Protein AF-A0AAW2VTA3-F1 (afdb_monomer)

Structure (mmCIF, N/CA/C/O backbone):
data_AF-A0AAW2VTA3-F1
#
_entry.id   AF-A0AAW2VTA3-F1
#
loop_
_atom_site.group_PDB
_atom_site.id
_atom_site.type_symbol
_atom_site.label_atom_id
_atom_site.label_alt_id
_atom_site.label_comp_id
_atom_site.label_asym_id
_atom_site.label_entity_id
_atom_site.label_seq_id
_atom_site.pdbx_PDB_ins_code
_atom_site.Cartn_x
_atom_site.Cartn_y
_atom_site.Cartn_z
_atom_site.occupancy
_atom_site.B_iso_or_equiv
_atom_site.auth_seq_id
_atom_site.auth_comp_id
_atom_site.auth_asym_id
_atom_site.auth_atom_id
_atom_site.pdbx_PDB_model_num
ATOM 1 N N . MET A 1 1 ? -3.697 0.428 29.614 1.00 58.59 1 MET A N 1
ATOM 2 C CA . MET A 1 1 ? -3.602 1.136 28.311 1.00 58.59 1 MET A CA 1
ATOM 3 C C . MET A 1 1 ? -2.298 0.865 27.556 1.00 58.59 1 MET A C 1
ATOM 5 O O . MET A 1 1 ? -2.342 0.563 26.368 1.00 58.59 1 MET A O 1
ATOM 9 N N . GLU A 1 2 ? -1.138 0.911 28.214 1.00 67.62 2 GLU A N 1
ATOM 10 C CA . GLU A 1 2 ? 0.182 0.851 27.558 1.00 67.62 2 GLU A CA 1
ATOM 11 C C . GLU A 1 2 ? 0.465 -0.441 26.755 1.00 67.62 2 GLU A C 1
ATOM 13 O O . GLU A 1 2 ? 0.987 -0.392 25.642 1.00 67.62 2 GLU A O 1
ATOM 18 N N . TRP A 1 3 ? 0.051 -1.606 27.267 1.00 79.00 3 TRP A N 1
ATOM 19 C CA . TRP A 1 3 ? 0.181 -2.900 26.578 1.00 79.00 3 TRP A CA 1
ATOM 20 C C . TRP A 1 3 ? -0.561 -2.938 25.233 1.00 79.00 3 TRP A C 1
ATOM 22 O O . TRP A 1 3 ? -0.034 -3.429 24.232 1.00 79.00 3 TRP A O 1
ATOM 32 N N . LEU A 1 4 ? -1.792 -2.416 25.195 1.00 72.12 4 LEU A N 1
ATOM 33 C CA . LEU A 1 4 ? -2.619 -2.402 23.984 1.00 72.12 4 LEU A CA 1
ATOM 34 C C . LEU A 1 4 ? -2.002 -1.488 22.921 1.00 72.12 4 LEU A C 1
ATOM 36 O O . LEU A 1 4 ? -1.934 -1.863 21.751 1.00 72.12 4 LEU A O 1
ATOM 40 N N . MET A 1 5 ? -1.460 -0.343 23.342 1.00 71.06 5 MET A N 1
ATOM 41 C CA . MET A 1 5 ? -0.734 0.583 22.469 1.00 71.06 5 MET A CA 1
ATOM 42 C C . MET A 1 5 ? 0.545 -0.042 21.894 1.00 71.06 5 MET A C 1
ATOM 44 O O . MET A 1 5 ? 0.817 0.105 20.701 1.00 71.06 5 MET A O 1
ATOM 48 N N . LYS A 1 6 ? 1.298 -0.808 22.696 1.00 77.31 6 LYS A N 1
ATOM 49 C CA . LYS A 1 6 ? 2.488 -1.545 22.232 1.00 77.31 6 LYS A CA 1
ATOM 50 C C . LYS A 1 6 ? 2.132 -2.631 21.211 1.00 77.31 6 LYS A C 1
ATOM 52 O O . LYS A 1 6 ? 2.764 -2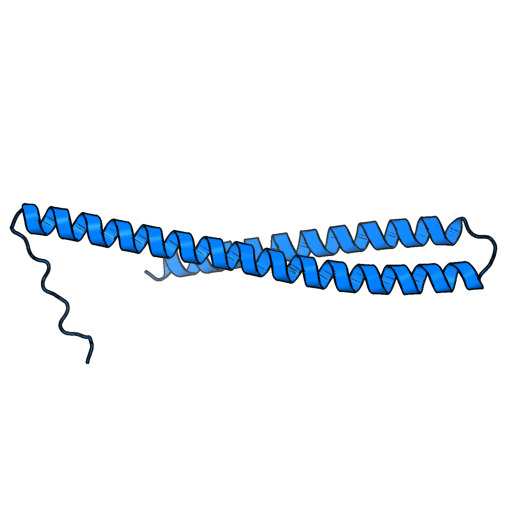.701 20.157 1.00 77.31 6 LYS A O 1
ATOM 57 N N . LYS A 1 7 ? 1.083 -3.428 21.462 1.00 70.62 7 LYS A N 1
ATOM 58 C CA . LYS A 1 7 ? 0.590 -4.423 20.487 1.00 70.62 7 LYS A CA 1
ATOM 59 C C . LYS A 1 7 ? 0.116 -3.773 19.187 1.00 70.62 7 LYS A C 1
ATOM 61 O O . LYS A 1 7 ? 0.393 -4.303 18.114 1.00 70.62 7 LYS A O 1
ATOM 66 N N . ARG A 1 8 ? -0.553 -2.620 19.277 1.00 68.31 8 ARG A N 1
ATOM 67 C CA . ARG A 1 8 ? -0.999 -1.842 18.117 1.00 68.31 8 ARG A CA 1
ATOM 68 C C . ARG A 1 8 ? 0.179 -1.387 17.259 1.00 68.31 8 ARG A C 1
ATOM 70 O O . ARG A 1 8 ? 0.216 -1.706 16.076 1.00 68.31 8 ARG A O 1
ATOM 77 N N . LYS A 1 9 ? 1.169 -0.733 17.870 1.00 73.56 9 LYS A N 1
ATOM 78 C CA . LYS A 1 9 ? 2.365 -0.252 17.167 1.00 73.56 9 LYS A CA 1
ATOM 79 C C . LYS A 1 9 ? 3.108 -1.395 16.470 1.00 73.56 9 LYS A C 1
ATOM 81 O O . LYS A 1 9 ? 3.503 -1.252 15.322 1.00 73.56 9 LYS A O 1
ATOM 86 N N . ALA A 1 10 ? 3.218 -2.552 17.124 1.00 71.69 10 ALA A N 1
ATOM 87 C CA . ALA A 1 10 ? 3.832 -3.740 16.534 1.00 71.69 10 ALA A CA 1
ATOM 88 C C . ALA A 1 10 ? 3.025 -4.327 15.358 1.00 71.69 10 ALA A C 1
ATOM 90 O O . ALA A 1 10 ? 3.617 -4.830 14.407 1.00 71.69 10 ALA A O 1
ATOM 91 N N . PHE A 1 11 ? 1.689 -4.283 15.404 1.00 69.12 11 PHE A N 1
ATOM 92 C CA . PHE A 1 11 ? 0.845 -4.746 14.300 1.00 69.12 11 PHE A CA 1
ATOM 93 C C . PHE A 1 11 ? 0.966 -3.830 13.079 1.00 69.12 11 PHE A C 1
ATOM 95 O O . PHE A 1 11 ? 1.170 -4.324 11.972 1.00 69.12 11 PHE A O 1
ATOM 102 N N . ASP A 1 12 ? 0.881 -2.515 13.286 1.00 69.44 12 ASP A N 1
ATOM 103 C CA . ASP A 1 12 ? 0.990 -1.530 12.207 1.00 69.44 12 ASP A CA 1
ATOM 104 C C . ASP A 1 12 ? 2.392 -1.592 11.572 1.00 69.44 12 ASP A C 1
ATOM 106 O O . ASP A 1 12 ? 2.514 -1.707 10.358 1.00 69.44 12 ASP A O 1
ATOM 110 N N . GLN A 1 13 ? 3.445 -1.716 12.388 1.00 73.00 13 GLN A N 1
ATOM 111 C CA . GLN A 1 13 ? 4.823 -1.890 11.918 1.00 73.00 13 GLN A CA 1
ATOM 112 C C . GLN A 1 13 ? 5.027 -3.188 11.116 1.00 73.00 13 GLN A C 1
ATOM 114 O O . GLN A 1 13 ? 5.750 -3.196 10.124 1.00 73.00 13 GLN A O 1
ATOM 119 N N . ARG A 1 14 ? 4.373 -4.294 11.500 1.00 72.31 14 ARG A N 1
ATOM 120 C CA . ARG A 1 14 ? 4.372 -5.539 10.706 1.00 72.31 14 ARG A CA 1
ATOM 121 C C . ARG A 1 14 ? 3.607 -5.383 9.396 1.00 72.31 14 ARG A C 1
ATOM 123 O O . ARG A 1 14 ? 4.045 -5.931 8.390 1.00 72.31 14 ARG A O 1
ATOM 130 N N . GLY A 1 15 ? 2.494 -4.652 9.408 1.00 70.88 15 GLY A N 1
ATOM 131 C CA . GLY A 1 15 ? 1.736 -4.314 8.205 1.00 70.88 15 GLY A CA 1
ATOM 132 C C . GLY A 1 15 ? 2.577 -3.504 7.223 1.00 70.88 15 GLY A C 1
ATOM 133 O O . GLY A 1 15 ? 2.699 -3.891 6.064 1.00 70.88 15 GLY A O 1
ATOM 134 N N . ASP A 1 16 ? 3.235 -2.451 7.704 1.00 71.50 16 ASP A N 1
ATOM 135 C CA . ASP A 1 16 ? 4.126 -1.607 6.904 1.00 71.50 16 ASP A CA 1
ATOM 136 C C . ASP A 1 16 ? 5.321 -2.398 6.352 1.00 71.50 16 ASP A C 1
ATOM 138 O O . ASP A 1 16 ? 5.649 -2.279 5.171 1.00 71.50 16 ASP A O 1
ATOM 142 N N . MET A 1 17 ? 5.929 -3.273 7.163 1.00 72.50 17 MET A N 1
ATOM 143 C CA . MET A 1 17 ? 6.998 -4.169 6.704 1.00 72.50 17 MET A CA 1
ATOM 144 C C . MET A 1 17 ? 6.518 -5.167 5.645 1.00 72.50 17 MET A C 1
ATOM 146 O O . MET A 1 17 ? 7.229 -5.398 4.672 1.00 72.50 17 MET A O 1
ATOM 150 N N . ALA A 1 18 ? 5.323 -5.746 5.794 1.00 75.12 18 ALA A N 1
ATOM 151 C CA . ALA A 1 18 ? 4.770 -6.674 4.806 1.00 75.12 18 ALA A CA 1
ATOM 152 C C . ALA A 1 18 ? 4.503 -5.978 3.463 1.00 75.12 18 ALA A C 1
ATOM 154 O O . ALA A 1 18 ? 4.753 -6.547 2.402 1.00 75.12 18 ALA A O 1
ATOM 155 N N . ILE A 1 19 ? 4.047 -4.727 3.506 1.00 69.69 19 ILE A N 1
ATOM 156 C CA . ILE A 1 19 ? 3.808 -3.903 2.318 1.00 69.69 19 ILE A CA 1
ATOM 157 C C . ILE A 1 19 ? 5.129 -3.533 1.641 1.00 69.69 19 ILE A C 1
ATOM 159 O O . ILE A 1 19 ? 5.240 -3.641 0.420 1.00 69.69 19 ILE A O 1
ATOM 163 N N . ALA A 1 20 ? 6.133 -3.127 2.421 1.00 71.81 20 ALA A N 1
ATOM 164 C CA . ALA A 1 20 ? 7.464 -2.826 1.908 1.00 71.81 20 ALA A CA 1
ATOM 165 C C . ALA A 1 20 ? 8.099 -4.061 1.251 1.00 71.81 20 ALA A C 1
ATOM 167 O O . ALA A 1 20 ? 8.556 -3.975 0.113 1.00 71.81 20 ALA A O 1
ATOM 168 N N . ALA A 1 21 ? 8.032 -5.219 1.913 1.00 74.19 21 ALA A N 1
ATOM 169 C CA . ALA A 1 21 ? 8.534 -6.484 1.383 1.00 74.19 21 ALA A CA 1
ATOM 170 C C . ALA A 1 21 ? 7.807 -6.906 0.095 1.00 74.19 21 ALA A C 1
ATOM 172 O O . ALA A 1 21 ? 8.442 -7.349 -0.861 1.00 74.19 21 ALA A O 1
ATOM 173 N N . TRP A 1 22 ? 6.484 -6.724 0.028 1.00 76.19 22 TRP A N 1
ATOM 174 C CA . TRP A 1 22 ? 5.708 -7.012 -1.180 1.00 76.19 22 TRP A CA 1
ATOM 175 C C . TRP A 1 22 ? 6.077 -6.081 -2.342 1.00 76.19 22 TRP A C 1
ATOM 177 O O . TRP A 1 22 ? 6.288 -6.541 -3.466 1.00 76.19 22 TRP A O 1
ATOM 187 N N . ALA A 1 23 ? 6.213 -4.779 -2.077 1.00 74.50 23 ALA A N 1
ATOM 188 C CA . ALA A 1 23 ? 6.641 -3.806 -3.078 1.00 74.50 23 ALA A CA 1
ATOM 189 C C . ALA A 1 23 ? 8.062 -4.104 -3.591 1.00 74.50 23 ALA A C 1
ATOM 191 O O . ALA A 1 23 ? 8.308 -4.064 -4.798 1.00 74.50 23 ALA A O 1
ATOM 192 N N . GLU A 1 24 ? 8.979 -4.470 -2.696 1.00 75.75 24 GLU A N 1
ATOM 193 C CA . GLU A 1 24 ? 10.350 -4.856 -3.034 1.00 75.75 24 GLU A CA 1
ATOM 194 C C . GLU A 1 24 ? 10.394 -6.144 -3.873 1.00 75.75 24 GLU A C 1
ATOM 196 O O . GLU A 1 24 ? 11.119 -6.217 -4.870 1.00 75.75 24 GLU A O 1
ATOM 201 N N . GLN A 1 25 ? 9.560 -7.136 -3.543 1.00 80.56 25 GLN A N 1
ATOM 202 C CA . GLN A 1 25 ? 9.414 -8.354 -4.339 1.00 80.56 25 GLN A CA 1
ATOM 203 C C . GLN A 1 25 ? 8.903 -8.049 -5.754 1.00 80.56 25 GLN A C 1
ATOM 205 O O . GLN A 1 25 ? 9.483 -8.528 -6.730 1.00 80.56 25 GLN A O 1
ATOM 210 N N . GLN A 1 26 ? 7.872 -7.210 -5.888 1.00 79.19 26 GLN A N 1
ATOM 211 C CA . GLN A 1 26 ? 7.344 -6.798 -7.194 1.00 79.19 26 GLN A CA 1
ATOM 212 C C . GLN A 1 26 ? 8.389 -6.045 -8.028 1.00 79.19 26 GLN A C 1
ATOM 214 O O . GLN A 1 26 ? 8.541 -6.295 -9.227 1.00 79.19 26 GLN A O 1
ATOM 219 N N . GLN A 1 27 ? 9.175 -5.173 -7.395 1.00 76.00 27 GLN A N 1
ATOM 220 C CA . GLN A 1 27 ? 10.265 -4.458 -8.054 1.00 76.00 27 GLN A CA 1
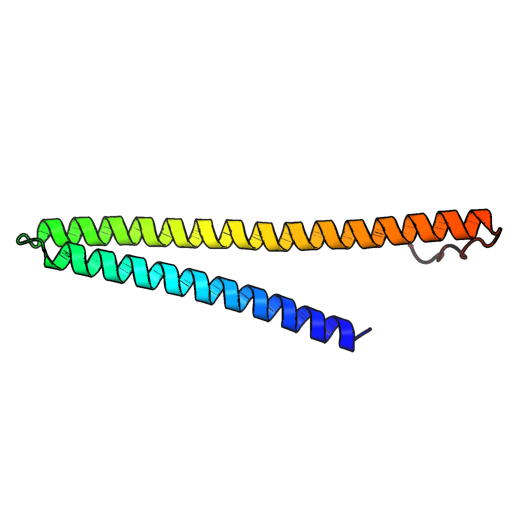ATOM 221 C C . GLN A 1 27 ? 11.368 -5.410 -8.533 1.00 76.00 27 GLN A C 1
ATOM 223 O O . GLN A 1 27 ? 11.898 -5.257 -9.637 1.00 76.00 27 GLN A O 1
ATOM 228 N N . ARG A 1 28 ? 11.692 -6.432 -7.731 1.00 77.38 28 ARG A N 1
ATOM 229 C CA . ARG A 1 28 ? 12.666 -7.470 -8.084 1.00 77.38 28 ARG A CA 1
ATOM 230 C C . ARG A 1 28 ? 12.193 -8.317 -9.263 1.00 77.38 28 ARG A C 1
ATOM 232 O O . ARG A 1 28 ? 12.990 -8.582 -10.161 1.00 77.38 28 ARG A O 1
ATOM 239 N N . GLU A 1 29 ? 10.918 -8.695 -9.305 1.00 82.56 29 GLU A N 1
ATOM 240 C CA . GLU A 1 29 ? 10.336 -9.437 -10.430 1.00 82.56 29 GLU A CA 1
ATOM 241 C C . GLU A 1 29 ? 10.349 -8.631 -11.732 1.00 82.56 29 GLU A C 1
ATOM 243 O O . GLU A 1 29 ? 10.766 -9.156 -12.767 1.00 82.56 29 GLU A O 1
ATOM 248 N N . LEU A 1 30 ? 9.970 -7.350 -11.681 1.00 79.56 30 LEU A N 1
ATOM 249 C CA . LEU A 1 30 ? 10.060 -6.440 -12.828 1.00 79.56 30 LEU A CA 1
ATOM 250 C C . LEU A 1 30 ? 11.500 -6.321 -13.330 1.00 79.56 30 LEU A C 1
ATOM 252 O O . LEU A 1 30 ? 11.759 -6.545 -14.507 1.00 79.56 30 LEU A O 1
ATOM 256 N N . ASN A 1 31 ? 12.461 -6.087 -12.434 1.00 79.62 31 ASN A N 1
ATOM 257 C CA . ASN A 1 31 ? 13.873 -5.982 -12.805 1.00 79.62 31 ASN A CA 1
ATOM 258 C C . ASN A 1 31 ? 14.422 -7.277 -13.429 1.00 79.62 31 ASN A C 1
ATOM 260 O O . ASN A 1 31 ? 15.261 -7.229 -14.331 1.00 79.62 31 ASN A O 1
ATOM 264 N N . LEU A 1 32 ? 13.972 -8.448 -12.966 1.00 82.62 32 LEU A N 1
ATOM 265 C CA . LEU A 1 32 ? 14.349 -9.733 -13.559 1.00 82.62 32 LEU A CA 1
ATOM 266 C C . LEU A 1 32 ? 13.745 -9.915 -14.956 1.00 82.62 32 LEU A C 1
ATOM 268 O O . LEU A 1 32 ? 14.439 -10.414 -15.844 1.00 82.62 32 LEU A O 1
ATOM 272 N N . ARG A 1 33 ? 12.493 -9.491 -15.172 1.00 83.44 33 ARG A N 1
ATOM 273 C CA . ARG A 1 33 ? 11.856 -9.487 -16.500 1.00 83.44 33 ARG A CA 1
ATOM 274 C C . ARG A 1 33 ? 12.578 -8.536 -17.457 1.00 83.44 33 ARG A C 1
ATOM 276 O O . ARG A 1 33 ? 12.956 -8.990 -18.533 1.00 83.44 33 ARG A O 1
ATOM 283 N N . ALA A 1 34 ? 12.896 -7.317 -17.017 1.00 78.56 34 ALA A N 1
ATOM 284 C CA . ALA A 1 34 ? 13.687 -6.335 -17.764 1.00 78.56 34 ALA A CA 1
ATOM 285 C C . ALA A 1 34 ? 15.009 -6.925 -18.257 1.00 78.56 34 ALA A C 1
ATOM 287 O O . ALA A 1 34 ? 15.366 -6.832 -19.426 1.00 78.56 34 ALA A O 1
ATOM 288 N N . ARG A 1 35 ? 15.742 -7.580 -17.347 1.00 78.12 35 ARG A N 1
ATOM 289 C CA . ARG A 1 35 ? 17.046 -8.187 -17.641 1.00 78.12 35 ARG A CA 1
ATOM 290 C C . ARG A 1 35 ? 16.935 -9.363 -18.605 1.00 78.12 35 ARG A C 1
ATOM 292 O O . ARG A 1 35 ? 17.825 -9.540 -19.429 1.00 78.12 35 ARG A O 1
ATOM 299 N N . ARG A 1 36 ? 15.874 -10.170 -18.506 1.00 82.56 36 ARG A N 1
ATOM 300 C CA . ARG A 1 36 ? 15.610 -11.255 -19.465 1.00 82.56 36 ARG A CA 1
ATOM 301 C C . ARG A 1 36 ? 15.260 -10.703 -20.847 1.00 82.56 36 ARG A C 1
ATOM 303 O O . ARG A 1 36 ? 1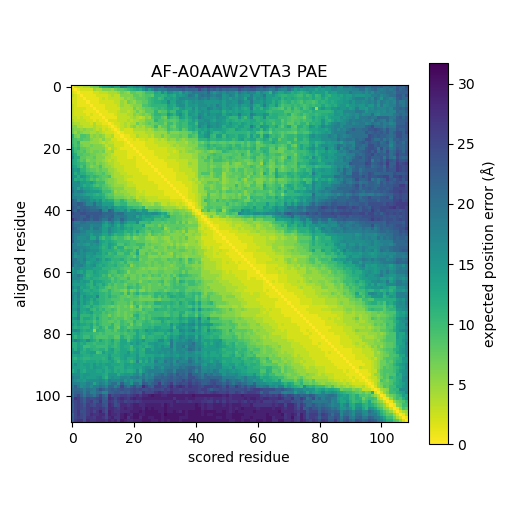5.741 -11.251 -21.829 1.00 82.56 36 ARG A O 1
ATOM 310 N N . LEU A 1 37 ? 14.471 -9.629 -20.908 1.00 78.31 37 LEU A N 1
ATOM 311 C CA . LEU A 1 37 ? 14.086 -8.964 -22.154 1.00 78.31 37 LEU A CA 1
ATOM 312 C C . LEU A 1 37 ? 15.270 -8.246 -22.814 1.00 78.31 37 LEU A C 1
ATOM 314 O O . LEU A 1 37 ? 15.385 -8.266 -24.030 1.00 78.31 37 LEU A O 1
ATOM 318 N N . ALA A 1 38 ? 16.152 -7.632 -22.023 1.00 76.56 38 ALA A N 1
ATOM 319 C CA . ALA A 1 38 ? 17.366 -7.001 -22.530 1.00 76.56 38 ALA A CA 1
ATOM 320 C C . ALA A 1 38 ? 18.306 -8.050 -23.141 1.00 76.56 38 ALA A C 1
ATOM 322 O O . ALA A 1 38 ? 18.659 -7.933 -24.301 1.00 76.56 38 ALA A O 1
ATOM 323 N N . ARG A 1 39 ? 18.587 -9.148 -22.422 1.00 74.31 39 ARG A N 1
ATOM 324 C CA . ARG A 1 39 ? 19.474 -10.232 -22.893 1.00 74.31 39 ARG A CA 1
ATOM 325 C C . ARG A 1 39 ? 19.029 -10.929 -24.184 1.00 74.31 39 ARG A C 1
ATOM 327 O O . ARG A 1 39 ? 19.825 -11.663 -24.758 1.00 74.31 39 ARG A O 1
ATOM 334 N N . SER A 1 40 ? 17.766 -10.797 -24.594 1.00 75.50 40 SER A N 1
ATOM 335 C CA . SER A 1 40 ? 17.272 -11.373 -25.849 1.00 75.50 40 SER A CA 1
ATOM 336 C C . SER A 1 40 ? 17.410 -10.431 -27.048 1.00 75.50 40 SER A C 1
ATOM 338 O O . SER A 1 40 ? 17.091 -10.831 -28.168 1.00 75.50 40 SER A O 1
ATOM 340 N N . LYS A 1 41 ? 17.869 -9.191 -26.839 1.00 72.50 41 LYS A N 1
ATOM 341 C CA . LYS A 1 41 ? 18.150 -8.222 -27.900 1.00 72.50 41 LYS A CA 1
ATOM 342 C C . LYS A 1 41 ? 19.625 -8.290 -28.289 1.00 72.50 41 LYS A C 1
ATOM 344 O O . LYS A 1 41 ? 20.478 -8.601 -27.473 1.00 72.50 41 LYS A O 1
ATOM 349 N N . ILE A 1 42 ? 19.897 -8.069 -29.572 1.00 66.56 42 ILE A N 1
ATOM 350 C CA . ILE A 1 42 ? 21.247 -8.163 -30.153 1.00 66.56 42 ILE A CA 1
ATOM 351 C C . ILE A 1 42 ? 21.934 -6.784 -30.151 1.00 66.56 42 ILE A C 1
ATOM 353 O O . ILE A 1 42 ? 23.159 -6.709 -30.142 1.00 66.56 42 ILE A O 1
ATOM 357 N N . ASP A 1 43 ? 21.152 -5.698 -30.129 1.00 81.19 43 ASP A N 1
ATOM 358 C CA . ASP A 1 43 ? 21.652 -4.325 -30.217 1.00 81.19 43 ASP A CA 1
ATOM 359 C C . ASP A 1 43 ? 21.783 -3.660 -28.823 1.00 81.19 43 ASP A C 1
ATOM 361 O O . ASP A 1 43 ? 20.780 -3.519 -28.106 1.00 81.19 43 ASP A O 1
ATOM 365 N N . PRO A 1 44 ? 22.990 -3.202 -28.428 1.00 78.69 44 PRO A N 1
ATOM 366 C CA . PRO A 1 44 ? 23.232 -2.559 -27.136 1.00 78.69 44 PRO A CA 1
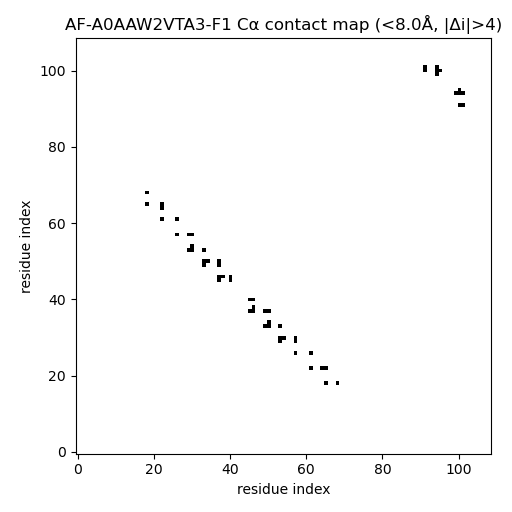ATOM 367 C C . PRO A 1 44 ? 22.484 -1.229 -26.932 1.00 78.69 44 PRO A C 1
ATOM 369 O O . PRO A 1 44 ? 22.273 -0.822 -25.783 1.00 78.69 44 PRO A O 1
ATOM 372 N N . GLU A 1 45 ? 22.071 -0.521 -27.989 1.00 82.31 45 GLU A N 1
ATOM 373 C CA . GLU A 1 45 ? 21.290 0.715 -27.828 1.00 82.31 45 GLU A CA 1
ATOM 374 C C . GLU A 1 45 ? 19.829 0.441 -27.451 1.00 82.31 45 GLU A C 1
ATOM 376 O O . GLU A 1 45 ? 19.244 1.153 -26.620 1.00 82.31 45 GLU A O 1
ATOM 381 N N . GLU A 1 46 ? 19.241 -0.615 -28.014 1.00 78.50 46 GLU A N 1
ATOM 382 C CA . GLU A 1 46 ? 17.878 -1.037 -27.693 1.00 78.50 46 GLU A CA 1
ATOM 383 C C . GLU A 1 46 ? 17.778 -1.536 -26.248 1.00 78.50 46 GLU A C 1
ATOM 385 O O . GLU A 1 46 ? 16.843 -1.165 -25.529 1.00 78.50 46 GLU A O 1
ATOM 390 N N . GLU A 1 47 ? 18.778 -2.289 -25.780 1.00 77.88 47 GLU A N 1
ATOM 391 C CA . GLU A 1 47 ? 18.870 -2.728 -24.385 1.00 77.88 47 GLU A CA 1
ATOM 392 C C . GLU A 1 47 ? 18.862 -1.543 -23.412 1.00 77.88 47 GLU A C 1
ATOM 394 O O . GLU A 1 47 ? 18.115 -1.533 -22.427 1.00 77.88 47 GLU A O 1
ATOM 399 N N . ARG A 1 48 ? 19.654 -0.501 -23.700 1.00 82.25 48 ARG A N 1
ATOM 400 C CA . ARG A 1 48 ? 19.730 0.707 -22.863 1.00 82.25 48 ARG A CA 1
ATOM 401 C C . ARG A 1 48 ? 18.391 1.438 -22.810 1.00 82.25 48 ARG A C 1
ATOM 403 O O . ARG A 1 48 ? 17.951 1.814 -21.721 1.00 82.25 48 ARG A O 1
ATOM 410 N N . LYS A 1 49 ? 17.712 1.606 -23.951 1.00 85.31 49 LYS A N 1
ATOM 411 C CA . LYS A 1 49 ? 16.381 2.241 -24.006 1.00 85.31 49 LYS A CA 1
ATOM 412 C C . LYS A 1 49 ? 15.343 1.466 -23.196 1.00 85.31 49 LYS A C 1
ATOM 414 O O . LYS A 1 49 ? 14.573 2.076 -22.450 1.00 85.31 49 LYS A O 1
ATOM 419 N N . ILE A 1 50 ? 15.341 0.140 -23.305 1.00 81.69 50 ILE A N 1
ATOM 420 C CA . ILE A 1 50 ? 14.432 -0.737 -22.558 1.00 81.69 50 ILE A CA 1
ATOM 421 C C . ILE A 1 50 ? 14.687 -0.613 -21.054 1.00 81.69 50 ILE A C 1
ATOM 423 O O . ILE A 1 50 ? 13.752 -0.362 -20.294 1.00 81.69 50 ILE A O 1
ATOM 427 N N . LEU A 1 51 ? 15.946 -0.701 -20.617 1.00 80.38 51 LEU A N 1
ATOM 428 C CA . LEU A 1 51 ? 16.304 -0.611 -19.200 1.00 80.38 51 LEU A CA 1
ATOM 429 C C . LEU A 1 51 ? 15.923 0.741 -18.584 1.00 80.38 51 LEU A C 1
ATOM 431 O O . LEU A 1 51 ? 15.430 0.783 -17.458 1.00 80.38 51 LEU A O 1
ATOM 435 N N . VAL A 1 52 ? 16.103 1.847 -19.312 1.00 87.38 52 VAL A N 1
ATOM 436 C CA . VAL A 1 52 ? 15.694 3.183 -18.844 1.00 87.38 52 VAL A CA 1
ATOM 437 C C . VAL A 1 52 ? 14.172 3.285 -18.727 1.00 87.38 52 VAL A C 1
ATOM 439 O O . VAL A 1 52 ? 13.665 3.764 -17.708 1.00 87.38 52 VAL A O 1
ATOM 442 N N . LYS A 1 53 ? 13.433 2.802 -19.735 1.00 85.50 53 LYS A N 1
ATOM 443 C CA . LYS A 1 53 ? 11.964 2.806 -19.733 1.00 85.50 53 LYS A CA 1
ATOM 444 C C . LYS A 1 53 ? 11.402 1.960 -18.590 1.00 85.50 53 LYS A C 1
ATOM 446 O O . LYS A 1 53 ? 10.516 2.417 -17.870 1.00 85.50 53 LYS A O 1
ATOM 451 N N . GLU A 1 54 ? 11.947 0.766 -18.380 1.00 80.44 54 GLU A N 1
ATOM 452 C CA . GLU A 1 54 ? 11.523 -0.116 -17.293 1.00 80.44 54 GLU A CA 1
ATOM 453 C C . GLU A 1 54 ? 11.912 0.424 -15.917 1.00 80.44 54 GLU A C 1
ATOM 455 O O . GLU A 1 54 ? 11.106 0.356 -14.993 1.00 80.44 54 GLU A O 1
ATOM 460 N N . LYS A 1 55 ? 13.085 1.053 -15.771 1.00 84.00 55 LYS A N 1
ATOM 461 C CA . LYS A 1 55 ? 13.473 1.717 -14.519 1.00 84.00 55 LYS A CA 1
ATOM 462 C C . LYS A 1 55 ? 12.500 2.839 -14.154 1.00 84.00 55 LYS A C 1
ATOM 464 O O . LYS A 1 55 ? 12.101 2.941 -12.995 1.00 84.00 55 LYS A O 1
ATOM 469 N N . LYS A 1 56 ? 12.080 3.647 -15.133 1.00 87.81 56 LYS A N 1
ATOM 470 C CA . LYS A 1 56 ? 11.078 4.700 -14.924 1.00 87.81 56 LYS A CA 1
ATOM 471 C C . LYS A 1 56 ? 9.726 4.114 -14.501 1.00 87.81 56 LYS A C 1
ATOM 473 O O . LYS A 1 56 ? 9.186 4.523 -13.476 1.00 87.81 56 LYS A O 1
ATOM 478 N N . ALA A 1 57 ? 9.234 3.106 -15.223 1.00 80.50 57 ALA A N 1
ATOM 479 C CA . ALA A 1 57 ? 7.982 2.423 -14.889 1.00 80.50 57 ALA A CA 1
ATOM 480 C C . ALA A 1 57 ? 8.028 1.752 -13.502 1.00 80.50 57 ALA A C 1
ATOM 482 O O . ALA A 1 57 ? 7.053 1.778 -12.756 1.00 80.50 57 ALA A O 1
ATOM 483 N N . SER A 1 58 ? 9.178 1.192 -13.124 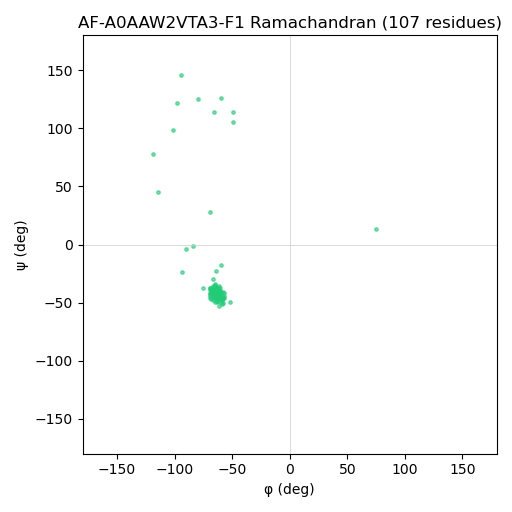1.00 75.38 58 SER A N 1
ATOM 484 C CA . SER A 1 5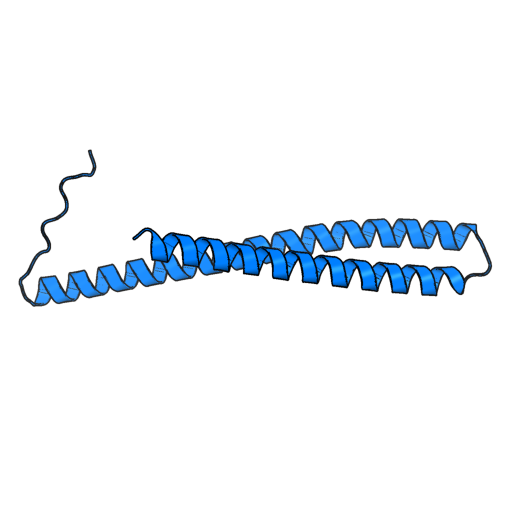8 ? 9.420 0.568 -11.821 1.00 75.38 58 SER A CA 1
ATOM 485 C C . SER A 1 58 ? 9.290 1.577 -10.671 1.00 75.38 58 SER A C 1
ATOM 487 O O . SER A 1 58 ? 8.596 1.314 -9.689 1.00 75.38 58 SER A O 1
ATOM 489 N N . ILE A 1 59 ? 9.875 2.770 -10.822 1.00 83.00 59 ILE A N 1
ATOM 490 C CA . ILE A 1 59 ? 9.775 3.860 -9.836 1.00 83.00 59 ILE A CA 1
ATOM 491 C C . ILE A 1 59 ? 8.328 4.361 -9.712 1.00 83.00 59 ILE A C 1
ATOM 493 O O . ILE A 1 59 ? 7.806 4.504 -8.605 1.00 83.00 59 ILE A O 1
ATOM 497 N N . GLU A 1 60 ? 7.646 4.593 -10.835 1.00 83.75 60 GLU A N 1
ATOM 498 C CA . GLU A 1 60 ? 6.246 5.038 -10.841 1.00 83.75 60 GLU A CA 1
ATOM 499 C C . GLU A 1 60 ? 5.317 4.004 -10.182 1.00 83.75 60 GLU A C 1
ATOM 501 O O . GLU A 1 60 ? 4.479 4.357 -9.341 1.00 83.75 60 GLU A O 1
ATOM 506 N N . ASN A 1 61 ? 5.520 2.717 -10.478 1.00 79.62 61 ASN A N 1
ATOM 507 C CA . ASN A 1 61 ? 4.777 1.617 -9.869 1.00 79.62 61 ASN A CA 1
ATOM 508 C C . ASN A 1 61 ? 5.016 1.527 -8.361 1.00 79.62 61 ASN A C 1
ATOM 510 O O . ASN A 1 61 ? 4.043 1.392 -7.613 1.00 79.62 61 ASN A O 1
ATOM 514 N N . PHE A 1 62 ? 6.260 1.674 -7.901 1.00 78.56 62 PHE A N 1
ATOM 515 C CA . PHE A 1 62 ? 6.596 1.707 -6.477 1.00 78.56 62 PHE A CA 1
ATOM 516 C C . PHE A 1 62 ? 5.861 2.841 -5.751 1.00 78.56 62 PHE A C 1
ATOM 518 O O . PHE A 1 62 ? 5.136 2.604 -4.782 1.00 78.56 62 PHE A O 1
ATOM 525 N N . HIS A 1 63 ? 5.942 4.070 -6.270 1.00 81.19 63 HIS A N 1
ATOM 526 C CA . HIS A 1 63 ? 5.260 5.216 -5.666 1.00 81.19 63 HIS A CA 1
ATOM 527 C C . HIS A 1 63 ? 3.732 5.100 -5.714 1.00 81.19 63 HIS A C 1
ATOM 529 O O . HIS A 1 63 ? 3.049 5.564 -4.798 1.00 81.19 63 HIS A O 1
ATOM 535 N N . SER A 1 64 ? 3.163 4.525 -6.777 1.00 79.44 64 SER A N 1
ATOM 536 C CA . SER A 1 64 ? 1.716 4.285 -6.857 1.00 79.44 64 SER A CA 1
ATOM 537 C C . SER A 1 64 ? 1.259 3.232 -5.839 1.00 79.44 64 SER A C 1
ATOM 539 O O . SER A 1 64 ? 0.242 3.415 -5.168 1.00 79.44 64 SER A O 1
ATOM 541 N N . THR A 1 65 ? 2.054 2.175 -5.664 1.00 78.38 65 THR A N 1
ATOM 542 C CA . THR A 1 65 ? 1.801 1.072 -4.735 1.00 78.38 65 THR A CA 1
ATOM 543 C C . THR A 1 65 ? 1.861 1.536 -3.290 1.00 78.38 65 THR A C 1
ATOM 545 O O . THR A 1 65 ? 0.932 1.251 -2.532 1.00 78.38 65 THR A O 1
ATOM 548 N N . LEU A 1 66 ? 2.902 2.292 -2.927 1.00 77.50 66 LEU A N 1
ATOM 549 C CA . LEU A 1 66 ? 3.028 2.878 -1.595 1.00 77.50 66 LEU A CA 1
ATOM 550 C C . LEU A 1 66 ? 1.832 3.774 -1.279 1.00 77.50 66 LEU A C 1
ATOM 552 O O . LEU A 1 66 ? 1.168 3.568 -0.269 1.00 77.50 66 LEU A O 1
ATOM 556 N N . ARG A 1 67 ? 1.487 4.704 -2.181 1.00 81.25 67 ARG A N 1
ATOM 557 C CA . ARG A 1 67 ? 0.345 5.613 -1.987 1.00 81.25 67 ARG A CA 1
ATOM 558 C C . ARG A 1 67 ? -0.969 4.861 -1.778 1.00 81.25 67 ARG A C 1
ATOM 560 O O . ARG A 1 67 ? -1.709 5.183 -0.851 1.00 81.25 67 ARG A O 1
ATOM 567 N N . ARG A 1 68 ? -1.256 3.842 -2.599 1.00 79.31 68 ARG A N 1
ATOM 568 C CA . ARG A 1 68 ? -2.458 3.003 -2.438 1.00 79.31 68 ARG A CA 1
ATOM 569 C C . ARG A 1 68 ? -2.480 2.307 -1.081 1.00 79.31 68 ARG A C 1
ATOM 571 O O . ARG A 1 68 ? -3.502 2.341 -0.404 1.00 79.31 68 ARG A O 1
ATOM 578 N N . HIS A 1 69 ? -1.364 1.725 -0.661 1.00 74.81 69 HIS A N 1
ATOM 579 C CA . HIS A 1 69 ? -1.294 1.011 0.610 1.00 74.81 69 HIS A CA 1
ATOM 580 C C . HIS A 1 69 ? -1.418 1.939 1.821 1.00 74.81 69 HIS A C 1
ATOM 582 O O . HIS A 1 69 ? -2.186 1.637 2.734 1.00 74.81 69 HIS A O 1
ATOM 588 N N . THR A 1 70 ? -0.774 3.109 1.799 1.00 79.50 70 THR A N 1
ATOM 589 C CA . THR A 1 70 ? -0.959 4.134 2.836 1.00 79.50 70 THR A CA 1
ATOM 590 C C . THR A 1 70 ? -2.430 4.547 2.949 1.00 79.50 70 THR A C 1
ATOM 592 O O . THR A 1 70 ? -2.959 4.675 4.054 1.00 79.50 70 THR A O 1
ATOM 595 N N . LEU A 1 71 ? -3.129 4.706 1.819 1.00 80.19 71 LEU A N 1
ATOM 596 C CA . LEU A 1 71 ? -4.561 5.017 1.812 1.00 80.19 71 LEU A CA 1
ATOM 597 C C . LEU A 1 71 ? -5.417 3.874 2.373 1.00 80.19 71 LEU A C 1
ATOM 599 O O . LEU A 1 71 ? -6.365 4.142 3.108 1.00 80.19 71 LEU A O 1
ATOM 603 N N . VAL A 1 72 ? -5.092 2.615 2.073 1.00 81.12 72 VAL A N 1
ATOM 604 C CA . VAL A 1 72 ? -5.806 1.444 2.614 1.00 81.12 72 VAL A CA 1
ATOM 605 C C . VAL A 1 72 ? -5.676 1.373 4.135 1.00 81.12 72 VAL A C 1
ATOM 607 O O . VAL A 1 72 ? -6.685 1.194 4.822 1.00 81.12 72 VAL A O 1
ATOM 610 N N . LEU A 1 73 ? -4.470 1.569 4.673 1.00 77.81 73 LEU A N 1
ATOM 611 C CA . LEU A 1 73 ? -4.245 1.601 6.120 1.00 77.81 73 LEU A CA 1
ATOM 612 C C . LEU A 1 73 ? -5.013 2.754 6.775 1.00 77.81 73 LEU A C 1
ATOM 614 O O . LEU A 1 73 ? -5.759 2.539 7.731 1.00 77.81 73 LEU A O 1
ATOM 618 N N . ARG A 1 74 ? -4.944 3.956 6.188 1.00 81.19 74 ARG A N 1
ATOM 619 C CA . ARG A 1 74 ? -5.684 5.126 6.679 1.00 81.19 74 ARG A CA 1
ATOM 620 C C . ARG A 1 74 ? -7.200 4.918 6.640 1.00 81.19 74 ARG A C 1
ATOM 622 O O . ARG A 1 74 ? -7.891 5.271 7.593 1.00 81.19 74 ARG A O 1
ATOM 629 N N . LYS A 1 75 ? -7.728 4.295 5.580 1.00 80.25 75 LYS A N 1
ATOM 630 C CA . LYS A 1 75 ? -9.147 3.916 5.475 1.00 80.25 75 LYS A CA 1
ATOM 631 C C . LYS A 1 75 ? -9.538 2.932 6.577 1.00 80.25 75 LYS A C 1
ATOM 633 O O . LYS A 1 75 ? -10.586 3.096 7.198 1.00 80.25 75 LYS A O 1
ATOM 638 N N . ARG A 1 76 ? -8.708 1.922 6.840 1.00 76.81 76 ARG A N 1
ATOM 639 C CA . ARG A 1 76 ? -8.954 0.928 7.893 1.00 76.81 76 ARG A CA 1
ATOM 640 C C . ARG A 1 76 ? -8.985 1.568 9.281 1.00 76.81 76 ARG A C 1
ATOM 642 O O . ARG A 1 76 ? -9.795 1.171 10.117 1.00 76.81 76 ARG A O 1
ATOM 649 N N . ASP A 1 77 ? -8.136 2.557 9.524 1.00 80.12 77 ASP A N 1
ATOM 650 C CA . ASP A 1 77 ? -8.126 3.299 10.784 1.00 80.12 77 ASP A CA 1
ATOM 651 C C . ASP A 1 77 ? -9.363 4.177 10.954 1.00 80.12 77 ASP A C 1
ATOM 653 O O . ASP A 1 77 ? -9.975 4.156 12.022 1.00 80.12 77 ASP A O 1
ATOM 657 N N . LEU A 1 78 ? -9.785 4.875 9.896 1.00 82.50 78 LEU A N 1
ATOM 658 C CA . LEU A 1 78 ? -11.026 5.653 9.905 1.00 82.50 78 LEU A CA 1
ATOM 659 C C . LEU A 1 78 ? -12.248 4.775 10.199 1.00 82.50 78 LEU A C 1
ATOM 661 O O . LEU A 1 78 ? -13.049 5.112 11.065 1.00 82.50 78 LEU A O 1
ATOM 665 N N . MET A 1 79 ? -12.366 3.622 9.535 1.00 76.50 79 MET A N 1
ATOM 666 C CA . MET A 1 79 ? -13.493 2.705 9.753 1.00 76.50 79 MET A CA 1
ATOM 667 C C . MET A 1 79 ? -13.513 2.120 11.169 1.00 76.50 79 MET A C 1
ATOM 669 O O . MET A 1 79 ? -14.587 1.925 11.732 1.00 76.50 79 MET A O 1
ATOM 673 N N . ARG A 1 80 ? -12.343 1.863 11.767 1.00 79.12 80 ARG A N 1
ATOM 674 C CA . ARG A 1 80 ? -12.258 1.392 13.158 1.00 79.12 80 ARG A CA 1
ATOM 675 C C . ARG A 1 80 ? -12.657 2.472 14.161 1.00 79.12 80 ARG A C 1
ATOM 677 O O . ARG A 1 80 ? -13.452 2.173 15.043 1.00 79.12 80 ARG A O 1
ATOM 684 N N . ARG A 1 81 ? -12.166 3.709 14.004 1.00 83.94 81 ARG A N 1
ATOM 685 C CA . ARG A 1 81 ? -12.574 4.843 14.857 1.00 83.94 81 ARG A CA 1
ATOM 686 C C . ARG A 1 81 ? -14.078 5.070 14.794 1.00 83.94 81 ARG A C 1
ATOM 688 O O . ARG A 1 81 ? -14.723 5.146 15.830 1.00 83.94 81 ARG A O 1
ATOM 695 N N . LYS A 1 82 ? -14.636 5.053 13.582 1.00 86.06 82 LYS A N 1
ATOM 696 C CA . LYS A 1 82 ? -16.080 5.153 13.377 1.00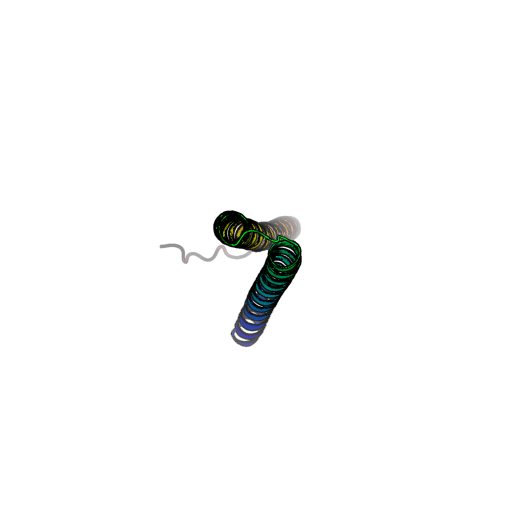 86.06 82 LYS A CA 1
ATOM 697 C C . LYS A 1 82 ? -16.840 4.041 14.113 1.00 86.06 82 LYS A C 1
ATOM 699 O O . LYS A 1 82 ? -17.808 4.323 14.801 1.00 86.06 82 LYS A O 1
ATOM 704 N N . ALA A 1 83 ? -16.366 2.796 14.046 1.00 85.00 83 ALA A N 1
ATOM 705 C CA . ALA A 1 83 ? -16.989 1.688 14.771 1.00 85.00 83 ALA A CA 1
ATOM 706 C C . ALA A 1 83 ? -16.902 1.833 16.305 1.00 85.00 83 ALA A C 1
ATOM 708 O O . ALA A 1 83 ? -17.810 1.402 17.011 1.00 85.00 83 ALA A O 1
ATOM 709 N N . GLU A 1 84 ? -15.825 2.414 16.841 1.00 87.81 84 GLU A N 1
ATOM 710 C CA . GLU A 1 84 ? -15.716 2.725 18.273 1.00 87.81 84 GLU A CA 1
ATOM 711 C C . GLU A 1 84 ? -16.664 3.859 18.684 1.00 87.81 84 GLU A C 1
ATOM 713 O O . GLU A 1 84 ? -17.327 3.754 19.714 1.00 87.81 84 GLU A O 1
ATOM 718 N N . GLU A 1 85 ? -16.774 4.911 17.873 1.00 88.31 85 GLU A N 1
ATOM 719 C CA . GLU A 1 85 ? -17.727 6.007 18.080 1.00 88.31 85 GLU A CA 1
ATOM 720 C C . GLU A 1 85 ? -19.177 5.515 18.039 1.00 88.31 85 GLU A C 1
ATOM 722 O O . GLU A 1 85 ? -19.963 5.855 18.920 1.00 88.31 85 GLU A O 1
ATOM 727 N N . ASP A 1 86 ? -19.527 4.671 17.067 1.00 89.44 86 ASP A N 1
ATOM 728 C CA . ASP A 1 86 ? -20.870 4.101 16.947 1.00 89.44 86 ASP A CA 1
ATOM 729 C C . ASP A 1 86 ? -21.207 3.222 18.164 1.00 89.44 86 ASP A C 1
ATOM 731 O O . ASP A 1 86 ? -22.308 3.313 18.707 1.00 89.44 86 ASP A O 1
ATOM 735 N N . LYS A 1 87 ? -20.241 2.447 18.681 1.00 87.88 87 LYS A N 1
ATOM 736 C CA . LYS A 1 87 ? -20.409 1.707 19.944 1.00 87.88 87 LYS A CA 1
ATOM 737 C C . LYS A 1 87 ? -20.636 2.634 21.133 1.00 87.88 87 LYS A C 1
ATOM 739 O O . LYS A 1 87 ? -21.538 2.375 21.921 1.00 87.88 87 LYS A O 1
ATOM 744 N N . LYS A 1 88 ? -19.850 3.709 21.266 1.00 88.00 88 LYS A N 1
ATOM 745 C CA . LYS A 1 88 ? -20.030 4.696 22.344 1.00 88.00 88 LYS A CA 1
ATOM 746 C C . LYS A 1 88 ? -21.412 5.346 22.285 1.00 88.00 88 LYS A C 1
ATOM 748 O O . LYS A 1 88 ? -22.049 5.493 23.321 1.00 88.00 88 LYS A O 1
ATOM 753 N N . LYS A 1 89 ? -21.899 5.679 21.084 1.00 88.50 89 LYS A N 1
ATOM 754 C CA . LYS A 1 89 ? -23.250 6.227 20.885 1.00 88.50 89 LYS A CA 1
ATOM 755 C C . LYS A 1 89 ? -24.337 5.242 21.309 1.00 88.50 89 LYS A C 1
ATOM 757 O O . LYS A 1 89 ? -25.243 5.640 22.029 1.00 88.50 89 LYS A O 1
ATOM 762 N N . ILE A 1 90 ? -24.229 3.974 20.905 1.00 89.62 90 ILE A N 1
ATOM 763 C CA . ILE A 1 90 ? -25.179 2.923 21.306 1.00 89.62 90 ILE A CA 1
ATOM 764 C C . ILE A 1 90 ? -25.179 2.757 22.828 1.00 89.62 90 ILE A C 1
ATOM 766 O O . ILE A 1 90 ? -26.241 2.727 23.437 1.00 89.62 90 ILE A O 1
ATOM 770 N N . ILE A 1 91 ? -23.999 2.702 23.451 1.00 87.31 91 ILE A N 1
ATOM 771 C CA . ILE A 1 91 ? -23.869 2.606 24.910 1.00 87.31 91 ILE A CA 1
ATOM 772 C C . ILE A 1 91 ? -24.540 3.806 25.591 1.00 87.31 91 ILE A C 1
ATOM 774 O O . ILE A 1 91 ? -25.317 3.609 26.516 1.00 87.31 91 ILE A O 1
ATOM 778 N N . GLY A 1 92 ? -24.312 5.030 25.102 1.00 85.81 92 GLY A N 1
ATOM 779 C CA . GLY A 1 92 ? -24.963 6.230 25.635 1.00 85.81 92 GLY A CA 1
ATOM 780 C C . GLY A 1 92 ? -26.490 6.209 25.497 1.00 85.81 92 GLY A C 1
ATOM 781 O O . GLY A 1 92 ? -27.187 6.593 26.429 1.00 85.81 92 GLY A O 1
ATOM 782 N N . GLN A 1 93 ? -27.019 5.717 24.371 1.00 85.50 93 GLN A N 1
ATOM 783 C CA . GLN A 1 93 ? -28.466 5.557 24.176 1.00 85.50 93 GLN A CA 1
ATOM 784 C C . GLN A 1 93 ? -29.074 4.529 25.138 1.00 85.50 93 GLN A C 1
ATOM 786 O O . GLN A 1 93 ? -30.144 4.776 25.688 1.00 85.50 93 GLN A O 1
ATOM 791 N N . LEU A 1 94 ? -28.400 3.394 25.346 1.00 86.31 94 LEU A N 1
ATOM 792 C CA . LEU A 1 94 ? -28.852 2.348 26.268 1.00 86.31 94 LEU A CA 1
ATOM 793 C C . LEU A 1 94 ? -28.827 2.829 27.723 1.00 86.31 94 LEU A C 1
ATOM 795 O O . LEU A 1 94 ? -29.803 2.653 28.440 1.00 86.31 94 LEU A O 1
ATOM 799 N N . LEU A 1 95 ? -27.752 3.504 28.128 1.00 81.44 95 LEU A N 1
ATOM 800 C CA . LEU A 1 95 ? -27.609 4.085 29.463 1.00 81.44 95 LEU A CA 1
ATOM 801 C C . LEU A 1 95 ? -28.681 5.146 29.753 1.00 81.44 95 LEU A C 1
ATOM 803 O O . LEU A 1 95 ? -29.321 5.106 30.802 1.00 81.44 95 LEU A O 1
ATOM 807 N N . ALA A 1 96 ? -28.953 6.034 28.791 1.00 82.38 96 ALA A N 1
ATOM 808 C CA . ALA A 1 96 ? -30.031 7.015 28.905 1.00 82.38 96 ALA A CA 1
ATOM 809 C C . ALA A 1 96 ? -31.417 6.352 29.015 1.00 82.38 96 ALA A C 1
ATOM 811 O O . ALA A 1 96 ? -32.261 6.816 29.778 1.00 82.38 96 ALA A O 1
ATOM 812 N N . ALA A 1 97 ? -31.652 5.249 28.293 1.00 83.81 97 ALA A N 1
ATOM 813 C CA . ALA A 1 97 ? -32.890 4.475 28.400 1.00 83.81 97 ALA A CA 1
ATOM 814 C C . ALA A 1 97 ? -33.046 3.782 29.769 1.00 83.81 97 ALA A C 1
ATOM 816 O O . ALA A 1 97 ? -34.169 3.605 30.236 1.00 83.81 97 ALA A O 1
ATOM 817 N N . GLU A 1 98 ? -31.937 3.431 30.424 1.00 82.62 98 GLU A N 1
ATOM 818 C CA . GLU A 1 98 ? -31.899 2.901 31.794 1.00 82.62 98 GLU A CA 1
ATOM 819 C C . GLU A 1 98 ? -31.920 4.003 32.876 1.00 82.62 98 GLU A C 1
ATOM 821 O O . GLU A 1 98 ? -31.950 3.694 34.066 1.00 82.62 98 GLU A O 1
ATOM 826 N N . GLY A 1 99 ? -31.943 5.287 32.491 1.00 74.94 99 GLY A N 1
ATOM 827 C CA . GLY A 1 99 ? -31.963 6.426 33.419 1.00 74.94 99 GLY A CA 1
ATOM 828 C C . GLY A 1 99 ? -30.621 6.711 34.104 1.00 74.94 99 GLY A C 1
ATOM 829 O O . GLY A 1 99 ? -30.573 7.473 35.067 1.00 74.94 99 GLY A O 1
ATOM 830 N N . LEU A 1 100 ? -29.535 6.108 33.617 1.00 63.84 100 LEU A N 1
ATOM 831 C CA . LEU A 1 100 ? -28.167 6.336 34.071 1.00 63.84 100 LEU A CA 1
ATOM 832 C C . LEU A 1 100 ? -27.475 7.261 33.067 1.00 63.84 100 LEU A C 1
ATOM 834 O O . LEU A 1 100 ? -27.000 6.814 32.028 1.00 63.84 100 LEU A O 1
ATOM 838 N N . GLU A 1 101 ? -27.399 8.560 33.346 1.00 61.59 101 GLU A N 1
ATOM 839 C CA . GLU A 1 101 ? -26.523 9.435 32.564 1.00 61.59 101 GLU A CA 1
ATOM 840 C C . GLU A 1 101 ? -25.079 9.272 33.059 1.00 61.59 101 GLU A C 1
ATOM 842 O O . GLU A 1 101 ? -24.797 9.408 34.249 1.00 61.59 101 GLU A O 1
ATOM 847 N N . LEU A 1 102 ? -24.153 8.956 32.147 1.00 60.12 102 LEU A N 1
ATOM 848 C CA . LEU A 1 102 ? -22.724 9.113 32.424 1.00 60.12 102 LEU A CA 1
ATOM 849 C C . LEU A 1 102 ? -22.475 10.592 32.724 1.00 60.12 102 LEU A C 1
ATOM 851 O O . LEU A 1 102 ? -22.824 11.442 31.902 1.00 60.12 102 LEU A O 1
ATOM 855 N N . GLU A 1 103 ? -21.860 10.879 33.873 1.00 59.44 103 GLU A N 1
ATOM 856 C CA . GLU A 1 103 ? -21.320 12.200 34.191 1.00 59.44 103 GLU A CA 1
ATOM 857 C C . GLU A 1 103 ? -20.471 12.638 32.988 1.00 59.44 103 GLU A C 1
ATOM 859 O O . GLU A 1 103 ? -19.523 11.951 32.595 1.00 59.44 103 GLU A O 1
ATOM 864 N N . LYS A 1 104 ? -20.898 13.696 32.288 1.00 59.47 104 LYS A N 1
ATOM 865 C CA . LYS A 1 104 ? -20.129 14.218 31.158 1.00 59.47 104 LYS A CA 1
ATOM 866 C C . LYS A 1 104 ? -18.837 14.747 31.755 1.00 59.47 104 LYS A C 1
ATOM 868 O O . LYS A 1 104 ? -18.900 15.697 32.524 1.00 59.47 104 LYS A O 1
ATOM 873 N N . ASP A 1 105 ? -17.707 14.130 31.417 1.00 50.34 105 ASP A N 1
ATOM 874 C CA . ASP A 1 105 ? -16.387 14.609 31.824 1.00 50.34 105 ASP A CA 1
ATOM 875 C C . ASP A 1 105 ? -16.282 16.116 31.509 1.00 50.34 105 ASP A C 1
ATOM 877 O O . ASP A 1 105 ? -16.131 16.505 30.350 1.00 50.34 105 ASP A O 1
ATOM 881 N N . GLU A 1 106 ? -16.361 16.971 32.535 1.00 47.06 106 GLU A N 1
ATOM 882 C CA . GLU A 1 106 ? -16.210 18.437 32.472 1.00 47.06 106 GLU A CA 1
ATOM 883 C C . GLU A 1 106 ? -14.758 18.873 32.157 1.00 47.06 106 GLU A C 1
ATOM 885 O O . GLU A 1 106 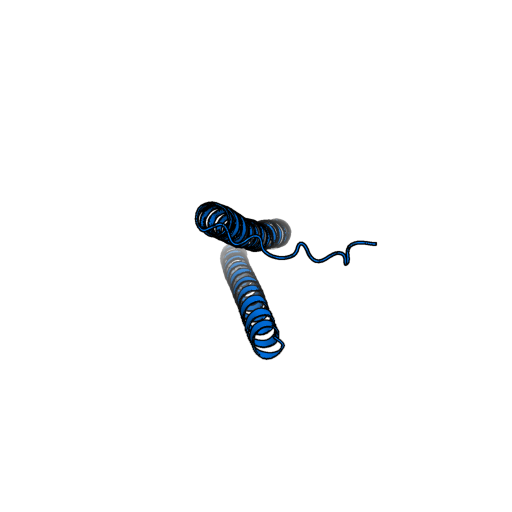? -14.314 19.947 32.546 1.00 47.06 106 GLU A O 1
ATOM 890 N N . ASN A 1 107 ? -13.985 18.048 31.446 1.00 42.69 107 ASN A N 1
ATOM 891 C CA . ASN A 1 107 ? -12.561 18.267 31.175 1.00 42.69 107 ASN A CA 1
ATOM 892 C C . ASN A 1 107 ? -12.266 18.493 29.679 1.00 42.69 107 ASN A C 1
ATOM 894 O O . ASN A 1 107 ? -11.304 17.949 29.138 1.00 42.69 107 ASN A O 1
ATOM 898 N N . GLU A 1 108 ? -13.074 19.321 29.014 1.00 42.41 108 GLU A N 1
ATOM 899 C CA . GLU A 1 108 ? -12.687 20.017 27.776 1.00 42.41 108 GLU A CA 1
ATOM 900 C C . GLU A 1 108 ? -12.745 21.539 28.020 1.00 42.41 108 GLU A C 1
ATOM 902 O O . GLU A 1 108 ? -13.699 22.212 27.632 1.00 42.41 108 GLU A O 1
ATOM 907 N N . LEU A 1 109 ? -11.718 22.065 28.702 1.00 35.09 109 LEU A N 1
ATOM 908 C CA . LEU A 1 109 ? -11.358 23.489 28.788 1.00 35.09 109 LEU A CA 1
ATOM 909 C C . LEU A 1 109 ? -9.926 23.676 28.276 1.00 35.09 109 LEU A C 1
ATOM 911 O O . LEU A 1 109 ? -9.055 22.864 28.667 1.00 35.09 109 LEU A O 1
#

Mean predicted aligned error: 11.86 Å

Organism: NCBI:txid2727402

Sequence (109 aa):
MEWLMKKRKAFDQRGDMAIAAWAEQQQRELNLRARRLARSKIDPEEERKILVKEKKASIENFHSTLRRHTLVLRKRDLMRRKAEEDKKKIIGQLLAAEGLELEKDENEL

Secondary structure (DSSP, 8-state):
-HHHHHHHHHHHHHHHHHHHHHHHHHHHHHHHHHHHHHTT-S-HHHHHHHHHHHHHHHHHHHHHHHHHHHHHHHHHHHHHHHHHHHHHHHHHHHHHHTT----------

Radius of gyration: 25.17 Å; Cα contacts (8 Å, |Δi|>4): 29; chains: 1; bounding box: 56×35×64 Å

Solvent-accessible surface area (backbone atoms only — not comparable to full-atom values): 6160 Å² total; per-residue (Å²): 114,69,68,60,53,53,55,47,54,54,50,52,52,50,50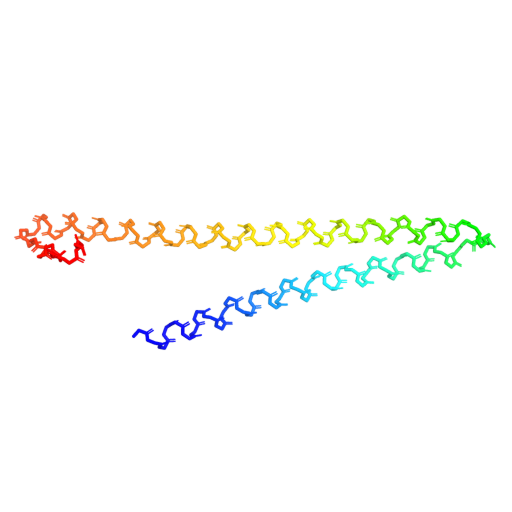,54,50,51,50,51,51,49,52,51,50,52,48,51,52,51,54,51,49,50,52,56,59,34,73,73,53,90,52,74,67,60,34,52,52,50,52,52,53,50,52,51,52,48,53,54,49,49,57,52,50,52,53,52,49,55,49,52,54,52,50,53,51,52,55,50,51,50,53,52,51,53,49,53,51,52,52,52,52,54,31,50,75,70,71,47,74,76,81,73,79,90,78,85,126

Nearest PDB structures (foldseek):
  5izs-assembly2_D  TM=6.106E-01  e=6.186E+00  synthetic construct
  1jad-assembly1_B  TM=5.851E-01  e=7.564E+00  Meleagris gallopavo

pLDDT: mean 76.49, std 9.92, range [35.09, 89.62]

Foldseek 3Di:
DVVVVVVVVVVVVVLVVVLVVVLVVVLVVLVVVLVVVLVVDPDPVVNVVSNVVSVVVSVVSSVVSVVVSVVVVVVVVVVVVVVVVVVVVVVQVVCVVVVHHDPDPPPPD